Protein AF-A0A7R9WXE2-F1 (afdb_monomer_lite)

Secondary structure (DSSP, 8-state):
-----TTPPEEEEEEES-TT--HHHHHHHTTS-SEEEEEE-HHHHHHHHHHHTSHHHHHHHHHHH-GGGHHHHSPEEEE--TT-HHHHHHHHHHHHHHHHHSTT--EEEEEEE-S-GGGSPTTHHHHHHHHHHHHHHHHHHSSSS--EEEEEEE----TTSSS--HHHHHHHHHHTTPPP-

InterPro domains:
  IPR029063 S-adenosyl-L-methionine-dependent methyltransferase superfamily [G3DSA:3.40.50.150] (2-157)

Sequence (181 aa):
EMSGDPSARKVTMITFGGGYDVRSIKLKEQGVIDQAFELDLPQVVESKAKMFATRRFRKRAQRLHGSDDVDRWLPTFYKVDLNELDGVEDAIDDILVRLRQEEKHHHTVVIVFEAVMIYLNEGIPTALLQVISDKMRRASTGDTNIKIDAALCFADRLENIPGGDKEIADEEFVKNGWELT

pLDDT: mean 87.58, std 12.52, range [35.44, 98.31]

Foldseek 3Di:
DPPDDLADAAEEEEEEACQLPCVLLVCCLVVNHQAYEYEDAQVSQVVNVVVCPDPVNQVVCCVRPNNPCSVSSDHHYQHDDLLPVVSVLVVLVVVLVVQVVSQSHAYEYEYEYEPPLVVHDPPSVLVSLLSVLVSQVCSQPDPGPYHYHYDYDYPYDPVVDPPDPVVVVCVSNVVSPHDDD

Structure (mmCIF, N/CA/C/O backbone):
data_AF-A0A7R9WXE2-F1
#
_entry.id   AF-A0A7R9WXE2-F1
#
loop_
_atom_site.group_PDB
_atom_site.id
_atom_site.type_symbol
_atom_site.label_atom_id
_atom_site.label_alt_id
_atom_site.label_comp_id
_atom_site.label_asym_id
_atom_site.label_entity_id
_atom_site.label_seq_id
_atom_site.pdbx_PDB_ins_code
_atom_site.Cartn_x
_atom_site.Cartn_y
_atom_site.Cartn_z
_atom_site.occupancy
_atom_site.B_iso_or_equiv
_atom_site.auth_seq_id
_atom_site.auth_comp_id
_atom_site.auth_asym_id
_atom_site.auth_atom_id
_atom_site.pdbx_PDB_model_num
ATOM 1 N N . GLU A 1 1 ? 7.052 -12.062 -28.639 1.00 35.44 1 GLU A N 1
ATOM 2 C CA . GLU A 1 1 ? 6.348 -10.873 -28.123 1.00 35.44 1 GLU A CA 1
ATOM 3 C C . GLU A 1 1 ? 4.886 -11.246 -27.944 1.00 35.44 1 GLU A C 1
ATOM 5 O O . GLU A 1 1 ? 4.232 -11.563 -28.928 1.00 35.44 1 GLU A O 1
ATOM 10 N N . MET A 1 2 ? 4.404 -11.354 -26.703 1.00 41.16 2 MET A N 1
ATOM 11 C CA . MET A 1 2 ? 2.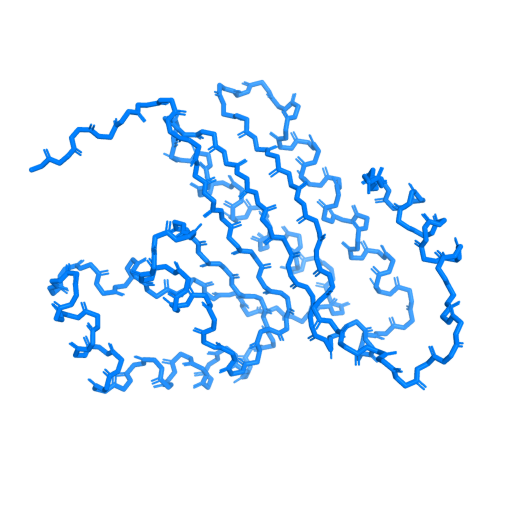972 -11.547 -26.465 1.00 41.16 2 MET A CA 1
ATOM 12 C C . MET A 1 2 ? 2.318 -10.174 -26.550 1.00 41.16 2 MET A C 1
ATOM 14 O O . MET A 1 2 ? 2.514 -9.342 -25.667 1.00 41.16 2 MET A O 1
ATOM 18 N N . SER A 1 3 ? 1.578 -9.932 -27.627 1.00 39.44 3 SER A N 1
ATOM 19 C CA . SER A 1 3 ? 0.606 -8.846 -27.699 1.00 39.44 3 SER A CA 1
ATOM 20 C C . SER A 1 3 ? -0.414 -9.054 -26.576 1.00 39.44 3 SER A C 1
ATOM 22 O O . SER A 1 3 ? -1.308 -9.891 -26.700 1.00 39.44 3 SER A O 1
ATOM 24 N N . GLY A 1 4 ? -0.216 -8.374 -25.446 1.00 48.06 4 GLY A N 1
ATOM 25 C CA . GLY A 1 4 ? -1.130 -8.431 -24.312 1.00 48.06 4 GLY A CA 1
ATOM 26 C C . GLY A 1 4 ? -2.489 -7.878 -24.717 1.00 48.06 4 GLY A C 1
ATOM 27 O O . GLY A 1 4 ? -2.569 -6.785 -25.276 1.00 48.06 4 GLY A O 1
ATOM 28 N N . ASP A 1 5 ? -3.533 -8.658 -24.460 1.00 50.22 5 ASP A N 1
ATOM 29 C CA . ASP A 1 5 ? -4.918 -8.241 -24.614 1.00 50.22 5 ASP A CA 1
ATOM 30 C C . ASP A 1 5 ? -5.146 -6.952 -23.794 1.00 50.22 5 ASP A C 1
ATOM 32 O O . ASP A 1 5 ? -4.936 -6.968 -22.578 1.00 50.22 5 ASP A O 1
ATOM 36 N N . PRO A 1 6 ? -5.533 -5.823 -24.416 1.00 51.09 6 PRO A N 1
ATOM 37 C CA . PRO A 1 6 ? -5.844 -4.585 -23.702 1.00 51.09 6 PRO A CA 1
ATOM 38 C C . PRO A 1 6 ? -7.075 -4.710 -22.782 1.00 51.09 6 PRO A C 1
ATOM 40 O O . PRO A 1 6 ? -7.380 -3.781 -22.051 1.00 51.09 6 PRO A O 1
ATOM 43 N N . SER A 1 7 ? -7.776 -5.849 -22.769 1.00 55.72 7 SER A N 1
ATOM 44 C CA . SER A 1 7 ? -8.795 -6.166 -21.760 1.00 55.72 7 SER A CA 1
ATOM 45 C C . SER A 1 7 ? -8.245 -6.903 -20.528 1.00 55.72 7 SER A C 1
ATOM 47 O O . SER A 1 7 ? -8.975 -7.115 -19.557 1.00 55.72 7 SER A O 1
ATOM 49 N N . ALA A 1 8 ? -6.960 -7.285 -20.527 1.00 72.75 8 ALA A N 1
ATOM 50 C CA . ALA A 1 8 ? -6.360 -8.044 -19.437 1.00 72.75 8 ALA A CA 1
ATOM 51 C C . ALA A 1 8 ? -6.288 -7.204 -18.157 1.00 72.75 8 ALA A C 1
ATOM 53 O O . ALA A 1 8 ? -5.601 -6.179 -18.090 1.00 72.75 8 ALA A O 1
ATOM 54 N N . ARG A 1 9 ? -7.000 -7.676 -17.133 1.00 85.50 9 ARG A N 1
ATOM 55 C CA . ARG A 1 9 ? -6.991 -7.103 -15.790 1.00 85.50 9 ARG A CA 1
ATOM 56 C C . ARG A 1 9 ? -5.642 -7.371 -15.131 1.00 85.50 9 ARG A C 1
ATOM 58 O O . ARG A 1 9 ? -5.189 -8.512 -15.094 1.00 85.50 9 ARG A O 1
ATOM 65 N N . LYS A 1 10 ? -5.024 -6.317 -14.614 1.00 92.62 10 LYS A N 1
ATOM 66 C CA . LYS A 1 10 ? -3.763 -6.354 -13.879 1.00 92.62 10 LYS A CA 1
ATOM 67 C C . LYS A 1 10 ? -4.030 -6.494 -12.391 1.00 92.62 10 LYS A C 1
ATOM 69 O O . LYS A 1 10 ? -4.955 -5.876 -11.865 1.00 92.62 10 LYS A O 1
ATOM 74 N N . VAL A 1 11 ? -3.216 -7.279 -11.701 1.00 95.19 11 VAL A N 1
ATOM 75 C CA . VAL A 1 11 ? -3.287 -7.413 -10.245 1.00 95.19 11 VAL A CA 1
ATOM 76 C C . VAL A 1 11 ? -2.111 -6.674 -9.620 1.00 95.19 11 VAL A C 1
ATOM 78 O O . VAL A 1 11 ? -0.946 -6.984 -9.865 1.00 95.19 11 VAL A O 1
ATOM 81 N N . THR A 1 12 ? -2.428 -5.690 -8.790 1.00 96.25 12 THR A N 1
ATOM 82 C CA . THR A 1 12 ? -1.472 -4.879 -8.043 1.00 96.25 12 THR A CA 1
ATOM 83 C C . THR A 1 12 ? -1.573 -5.246 -6.574 1.00 96.25 12 THR A C 1
ATOM 85 O O . THR A 1 12 ? -2.658 -5.214 -6.010 1.00 96.25 12 THR A O 1
ATOM 88 N N . MET A 1 13 ? -0.458 -5.555 -5.924 1.00 97.62 13 MET A N 1
ATOM 89 C CA . MET A 1 13 ? -0.434 -5.767 -4.478 1.00 97.62 13 MET A CA 1
ATOM 90 C C . MET A 1 13 ? 0.175 -4.557 -3.771 1.00 97.62 13 MET A C 1
ATOM 92 O O . MET A 1 13 ? 1.246 -4.099 -4.162 1.00 97.62 13 MET A O 1
ATOM 96 N N . ILE A 1 14 ? -0.472 -4.070 -2.713 1.00 98.00 14 ILE A N 1
ATOM 97 C CA . ILE A 1 14 ? 0.076 -3.048 -1.813 1.00 98.00 14 ILE A CA 1
ATOM 98 C C . ILE A 1 14 ? 0.211 -3.677 -0.432 1.00 98.00 14 ILE A C 1
ATOM 100 O O . ILE A 1 14 ? -0.782 -4.097 0.151 1.00 98.00 14 ILE A O 1
ATOM 104 N N . THR A 1 15 ? 1.430 -3.776 0.088 1.00 98.00 15 THR A N 1
ATOM 105 C CA . THR A 1 15 ? 1.683 -4.330 1.427 1.00 98.00 15 THR A CA 1
ATOM 106 C C . THR A 1 15 ? 2.023 -3.211 2.397 1.00 98.00 15 THR A C 1
ATOM 108 O O . THR A 1 15 ? 2.952 -2.443 2.150 1.00 98.00 15 THR A O 1
ATOM 111 N N . PHE A 1 16 ? 1.296 -3.149 3.506 1.00 97.94 16 PHE A N 1
ATOM 112 C CA . PHE A 1 16 ? 1.546 -2.235 4.613 1.00 97.94 16 PHE A CA 1
ATOM 113 C C . PHE A 1 16 ? 2.304 -2.985 5.712 1.00 97.94 16 PHE A C 1
ATOM 115 O O . PHE A 1 16 ? 1.838 -4.021 6.180 1.00 97.94 16 PHE A O 1
ATOM 122 N N . GLY A 1 17 ? 3.480 -2.487 6.103 1.00 96.50 17 GLY A N 1
ATOM 123 C CA . GLY A 1 17 ? 4.334 -3.149 7.098 1.00 96.50 17 GLY A CA 1
ATOM 124 C C . GLY A 1 17 ? 4.965 -4.444 6.586 1.00 96.50 17 GLY A C 1
ATOM 125 O O . GLY A 1 17 ? 5.015 -5.445 7.294 1.00 96.50 17 GLY A O 1
ATOM 126 N N . GLY A 1 18 ? 5.417 -4.458 5.329 1.00 91.62 18 GLY A N 1
ATOM 127 C CA . GLY A 1 18 ? 5.921 -5.668 4.672 1.00 91.62 18 GLY A CA 1
ATOM 128 C C . GLY A 1 18 ? 7.219 -6.244 5.254 1.00 91.62 18 GLY A C 1
ATOM 129 O O . GLY A 1 18 ? 7.647 -7.315 4.816 1.00 91.62 18 GLY A O 1
ATOM 130 N N . GLY A 1 19 ? 7.899 -5.559 6.177 1.00 94.12 19 GLY A N 1
ATOM 131 C CA . GLY A 1 19 ? 9.086 -6.048 6.874 1.00 94.12 19 GLY A CA 1
ATOM 132 C C . GLY A 1 19 ? 10.124 -6.633 5.915 1.00 94.12 19 GLY A C 1
ATOM 133 O O . GLY A 1 19 ? 10.480 -6.027 4.908 1.00 94.12 19 GLY A O 1
ATOM 134 N N . TYR A 1 20 ? 10.563 -7.868 6.165 1.00 92.75 20 TYR A N 1
ATOM 135 C CA . TYR A 1 20 ? 11.445 -8.626 5.260 1.00 92.75 20 TYR A CA 1
ATOM 136 C C . TYR A 1 20 ? 10.706 -9.650 4.391 1.00 92.75 20 TYR A C 1
ATOM 138 O O . TYR A 1 20 ? 11.332 -10.552 3.829 1.00 92.75 20 TYR A O 1
ATOM 146 N N . ASP A 1 21 ? 9.387 -9.522 4.263 1.00 90.94 21 ASP A N 1
ATOM 147 C CA . ASP A 1 21 ? 8.593 -10.407 3.426 1.00 90.94 21 ASP A CA 1
ATOM 148 C C . ASP A 1 21 ? 9.019 -10.310 1.952 1.00 90.94 21 ASP A C 1
ATOM 150 O O . ASP A 1 21 ? 9.315 -9.236 1.430 1.00 90.94 21 ASP A O 1
ATOM 154 N N . VAL A 1 22 ? 9.067 -11.456 1.281 1.00 91.50 22 VAL A N 1
ATOM 155 C CA . VAL A 1 22 ? 9.421 -11.606 -0.135 1.00 91.50 22 VAL A CA 1
ATOM 156 C C . VAL A 1 22 ? 8.281 -12.232 -0.949 1.00 91.50 22 VAL A C 1
ATOM 158 O O . VAL A 1 22 ? 8.513 -12.732 -2.053 1.00 91.50 22 VAL A O 1
ATOM 161 N N . ARG A 1 23 ? 7.051 -12.277 -0.417 1.00 92.31 23 ARG A N 1
ATOM 162 C CA . ARG A 1 23 ? 5.892 -12.882 -1.094 1.00 92.31 23 ARG A CA 1
ATOM 163 C C . ARG A 1 23 ? 5.572 -12.189 -2.404 1.00 92.31 23 ARG A C 1
ATOM 165 O O . ARG A 1 23 ? 5.320 -12.879 -3.383 1.00 92.31 23 ARG A O 1
ATOM 172 N N . SER A 1 24 ? 5.659 -10.859 -2.435 1.00 93.00 24 SER A N 1
ATOM 173 C CA . SER A 1 24 ? 5.432 -10.027 -3.620 1.00 93.00 24 SER A CA 1
ATOM 174 C C . SER A 1 24 ? 6.264 -10.528 -4.793 1.00 93.00 24 SER A C 1
ATOM 176 O O . SER A 1 24 ? 5.753 -10.797 -5.873 1.00 93.00 24 SER A O 1
ATOM 178 N N . ILE A 1 25 ? 7.543 -10.775 -4.529 1.00 90.06 25 ILE A N 1
ATOM 179 C CA . ILE A 1 25 ? 8.490 -11.316 -5.493 1.00 90.06 25 ILE A CA 1
ATOM 180 C C . ILE A 1 25 ? 8.053 -12.695 -5.998 1.00 90.06 25 ILE A C 1
ATOM 182 O O . ILE A 1 25 ? 7.995 -12.915 -7.205 1.00 90.06 25 ILE A O 1
ATOM 186 N N . LYS A 1 26 ? 7.727 -13.628 -5.095 1.00 90.12 26 LYS A N 1
ATOM 187 C CA . LYS A 1 26 ? 7.298 -14.982 -5.488 1.00 90.12 26 LYS A CA 1
ATOM 188 C C . LYS A 1 26 ? 6.000 -14.962 -6.301 1.00 90.12 26 LYS A C 1
ATOM 190 O O . LYS A 1 26 ? 5.886 -15.705 -7.269 1.00 90.12 26 LYS A O 1
ATOM 195 N N . LEU A 1 27 ? 5.044 -14.115 -5.927 1.00 92.56 27 LEU A N 1
ATOM 196 C CA . LEU A 1 27 ? 3.768 -13.971 -6.626 1.00 92.56 27 LEU A CA 1
ATOM 197 C C . LEU A 1 27 ? 3.955 -13.353 -8.019 1.00 92.56 27 LEU A C 1
ATOM 199 O O . LEU A 1 27 ? 3.319 -13.812 -8.966 1.00 92.56 27 LEU A O 1
ATOM 203 N N . LYS A 1 28 ? 4.877 -12.390 -8.173 1.00 89.44 28 LYS A N 1
ATOM 204 C CA . LYS A 1 28 ? 5.273 -11.858 -9.489 1.00 89.44 28 LYS A CA 1
ATOM 205 C C . LYS A 1 28 ? 5.916 -12.929 -10.364 1.00 89.44 28 LYS A C 1
ATOM 207 O O . LYS A 1 28 ? 5.564 -13.060 -11.530 1.00 89.44 28 LYS A O 1
ATOM 212 N N . GLU A 1 29 ? 6.814 -13.745 -9.811 1.00 86.25 29 GLU A N 1
ATOM 213 C CA . GLU A 1 29 ? 7.424 -14.865 -10.551 1.00 86.25 29 GLU A CA 1
ATOM 214 C C . GLU A 1 29 ? 6.403 -15.899 -11.031 1.00 86.25 29 GLU A C 1
ATOM 216 O O . GLU A 1 29 ? 6.586 -16.504 -12.083 1.00 86.25 29 GLU A O 1
ATOM 221 N N . GLN A 1 30 ? 5.346 -16.119 -10.251 1.00 89.62 30 GLN A N 1
ATOM 222 C CA . GLN A 1 30 ? 4.263 -17.040 -10.590 1.00 89.62 30 GLN A CA 1
ATOM 223 C C . GLN A 1 30 ? 3.233 -16.429 -11.552 1.00 89.62 30 GLN A C 1
ATOM 225 O O . GLN A 1 30 ? 2.318 -17.134 -11.968 1.00 89.62 30 GLN A O 1
ATOM 230 N N . GLY A 1 31 ? 3.358 -15.141 -11.895 1.00 88.56 31 GLY A N 1
ATOM 231 C CA . GLY A 1 31 ? 2.380 -14.423 -12.713 1.00 88.56 31 GLY A CA 1
ATOM 232 C C . GLY A 1 31 ? 1.034 -14.205 -12.015 1.00 88.56 31 GLY A C 1
ATOM 233 O O . GLY A 1 31 ? 0.030 -14.011 -12.689 1.00 88.56 31 GLY A O 1
ATOM 234 N N . VAL A 1 32 ? 0.999 -14.275 -10.678 1.00 93.25 32 VAL A N 1
ATOM 235 C CA . VAL A 1 32 ? -0.219 -14.052 -9.877 1.00 93.25 32 VAL A CA 1
ATOM 236 C C . VAL A 1 32 ? -0.494 -12.561 -9.710 1.00 93.25 32 VAL A C 1
ATOM 238 O O . VAL A 1 32 ? -1.650 -12.146 -9.691 1.00 93.25 32 VAL A O 1
ATOM 241 N N . ILE A 1 33 ? 0.568 -11.763 -9.580 1.00 94.25 33 ILE A N 1
ATOM 242 C CA . ILE A 1 33 ? 0.487 -10.304 -9.517 1.00 94.25 33 ILE A CA 1
ATOM 243 C C . ILE A 1 33 ? 1.430 -9.684 -10.545 1.00 94.25 33 ILE A C 1
ATOM 245 O O . ILE A 1 33 ? 2.502 -10.221 -10.826 1.00 94.25 33 ILE A O 1
ATOM 249 N N . ASP A 1 34 ? 1.046 -8.531 -11.072 1.00 92.19 34 ASP A N 1
ATOM 250 C CA . ASP A 1 34 ? 1.814 -7.770 -12.052 1.00 92.19 34 ASP A CA 1
ATOM 251 C C . ASP A 1 34 ? 2.695 -6.720 -11.377 1.00 92.19 34 ASP A C 1
ATOM 253 O O . ASP A 1 34 ? 3.857 -6.524 -11.741 1.00 92.19 34 ASP A O 1
ATOM 257 N N . GLN A 1 35 ? 2.146 -6.061 -10.357 1.00 93.69 35 GLN A N 1
ATOM 258 C CA . GLN A 1 35 ? 2.800 -4.971 -9.648 1.00 93.69 35 GLN A CA 1
ATOM 259 C C . GLN A 1 35 ? 2.790 -5.210 -8.143 1.00 93.69 35 GLN A C 1
ATOM 261 O O . GLN A 1 35 ? 1.886 -5.840 -7.593 1.00 93.69 35 GLN A O 1
ATOM 266 N N . ALA A 1 36 ? 3.817 -4.692 -7.474 1.00 95.81 36 ALA A N 1
ATOM 267 C CA . ALA A 1 36 ? 3.936 -4.762 -6.030 1.00 95.81 36 ALA A CA 1
ATOM 268 C C . ALA A 1 36 ? 4.496 -3.450 -5.483 1.00 95.81 36 ALA A C 1
ATOM 270 O O . ALA A 1 36 ? 5.551 -2.988 -5.928 1.00 95.81 36 ALA A O 1
ATOM 271 N N . PHE A 1 37 ? 3.800 -2.907 -4.493 1.00 97.31 37 PHE A N 1
ATOM 272 C CA . PHE A 1 37 ? 4.190 -1.737 -3.725 1.00 97.31 37 PHE A CA 1
ATOM 273 C C . PHE A 1 37 ? 4.252 -2.112 -2.249 1.00 97.31 37 PHE A C 1
ATOM 275 O O . PHE A 1 37 ? 3.406 -2.858 -1.756 1.00 97.31 37 PHE A O 1
ATOM 282 N N . GLU A 1 38 ? 5.260 -1.621 -1.542 1.00 97.50 38 GLU A N 1
ATOM 283 C CA . GLU A 1 38 ? 5.447 -1.921 -0.125 1.00 97.50 38 GLU A CA 1
ATOM 284 C C . GLU A 1 38 ? 5.720 -0.631 0.648 1.00 97.50 38 GLU A C 1
ATOM 286 O O . GLU A 1 38 ? 6.646 0.112 0.317 1.00 97.50 38 GLU A O 1
ATOM 291 N N . LEU A 1 39 ? 4.893 -0.369 1.659 1.00 98.31 39 LEU A N 1
ATOM 292 C CA . LEU A 1 39 ? 4.991 0.778 2.554 1.00 98.31 39 LEU A CA 1
ATOM 293 C C . LEU A 1 39 ? 5.520 0.282 3.898 1.00 98.31 39 LEU A C 1
ATOM 295 O O . LEU A 1 39 ? 4.934 -0.618 4.504 1.00 98.31 39 LEU A O 1
ATOM 299 N N . ASP A 1 40 ? 6.628 0.851 4.358 1.00 98.25 40 ASP A N 1
ATOM 300 C CA . ASP A 1 40 ? 7.213 0.524 5.658 1.00 98.25 40 ASP A CA 1
ATOM 301 C C . ASP A 1 40 ? 8.064 1.692 6.173 1.00 98.25 40 ASP A C 1
ATOM 303 O O . ASP A 1 40 ? 8.390 2.626 5.429 1.00 98.25 40 ASP A O 1
ATOM 307 N N . LEU A 1 41 ? 8.478 1.606 7.436 1.00 98.06 41 LEU A N 1
ATOM 308 C CA . LEU A 1 41 ? 9.324 2.601 8.072 1.00 98.06 41 LEU A CA 1
ATOM 309 C C . LEU A 1 41 ? 10.614 2.820 7.262 1.00 98.06 41 LEU A C 1
ATOM 311 O O . LEU A 1 41 ? 11.199 1.853 6.750 1.00 98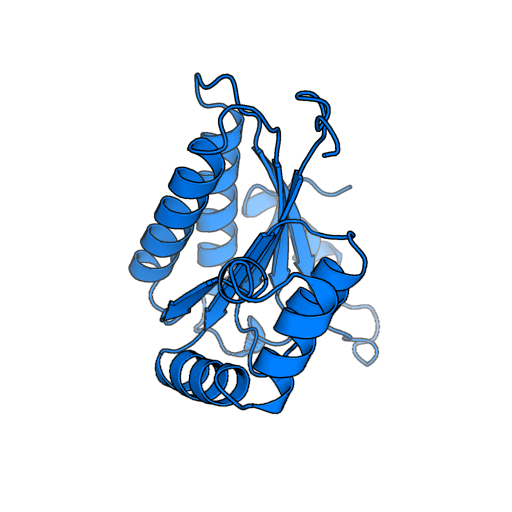.06 41 LEU A O 1
ATOM 315 N N . PRO A 1 42 ? 11.130 4.063 7.188 1.00 97.56 42 PRO A N 1
ATOM 316 C CA . PRO A 1 42 ? 12.300 4.397 6.377 1.00 97.56 42 PRO A CA 1
ATOM 317 C C . PRO A 1 42 ? 13.492 3.450 6.577 1.00 97.56 42 PRO A C 1
ATOM 319 O O . PRO A 1 42 ? 14.074 2.962 5.606 1.00 97.56 42 PRO A O 1
ATOM 322 N N . GLN A 1 43 ? 13.817 3.125 7.830 1.00 97.44 43 GLN A N 1
ATOM 323 C CA . GLN A 1 43 ? 14.910 2.220 8.184 1.00 97.44 43 GLN A CA 1
ATOM 324 C C . GLN A 1 43 ? 14.684 0.774 7.714 1.00 97.44 43 GLN A C 1
ATOM 326 O O . GLN A 1 43 ? 15.642 0.098 7.324 1.00 97.44 43 GLN A O 1
ATOM 331 N N . VAL A 1 44 ? 13.434 0.298 7.718 1.00 96.50 44 VAL A N 1
ATOM 332 C CA . VAL A 1 44 ? 13.076 -1.052 7.261 1.00 96.50 44 VAL A CA 1
ATOM 333 C C . VAL A 1 44 ? 13.221 -1.122 5.749 1.00 96.50 44 VAL A C 1
ATOM 335 O O . VAL A 1 44 ? 13.943 -1.986 5.245 1.00 96.50 44 VAL A O 1
ATOM 338 N N . VAL A 1 45 ? 12.647 -0.153 5.031 1.00 95.56 45 VAL A N 1
ATOM 339 C CA . VAL A 1 45 ? 12.776 -0.031 3.573 1.00 95.56 45 VAL A CA 1
ATOM 340 C C . VAL A 1 45 ? 14.239 0.041 3.145 1.00 95.56 45 VAL A C 1
ATOM 342 O O . VAL A 1 45 ? 14.651 -0.670 2.231 1.00 95.56 45 VAL A O 1
ATOM 345 N N . GLU A 1 46 ? 15.062 0.856 3.806 1.00 95.00 46 GLU A N 1
ATOM 346 C CA . GLU A 1 46 ? 16.486 0.971 3.475 1.00 95.00 46 GLU A CA 1
ATOM 347 C C . GLU A 1 46 ? 17.244 -0.340 3.670 1.00 95.00 46 GLU A C 1
ATOM 349 O O . GLU A 1 46 ? 18.085 -0.714 2.845 1.00 95.00 46 GLU A O 1
ATOM 354 N N . SER A 1 47 ? 16.951 -1.054 4.754 1.00 94.56 47 SER A N 1
ATOM 355 C CA . SER A 1 47 ? 17.554 -2.353 5.033 1.00 94.56 47 SER A CA 1
ATOM 356 C C . SER A 1 47 ? 17.108 -3.409 4.016 1.00 94.56 47 SER A C 1
ATOM 358 O O . SER A 1 47 ? 17.932 -4.157 3.477 1.00 94.56 47 SER A O 1
ATOM 360 N N . LYS A 1 48 ? 15.820 -3.419 3.664 1.00 92.81 48 LYS A N 1
ATOM 361 C CA . LYS A 1 48 ? 15.245 -4.324 2.666 1.00 92.81 48 LYS A CA 1
ATOM 362 C C . LYS A 1 48 ? 15.778 -4.049 1.258 1.00 92.81 48 LYS A C 1
ATOM 364 O O . LYS A 1 48 ? 16.178 -4.978 0.556 1.00 92.81 48 LYS A O 1
ATOM 369 N N . ALA A 1 49 ? 15.902 -2.782 0.867 1.00 89.31 49 ALA A N 1
ATOM 370 C CA . ALA A 1 49 ? 16.498 -2.385 -0.407 1.00 89.31 49 ALA A CA 1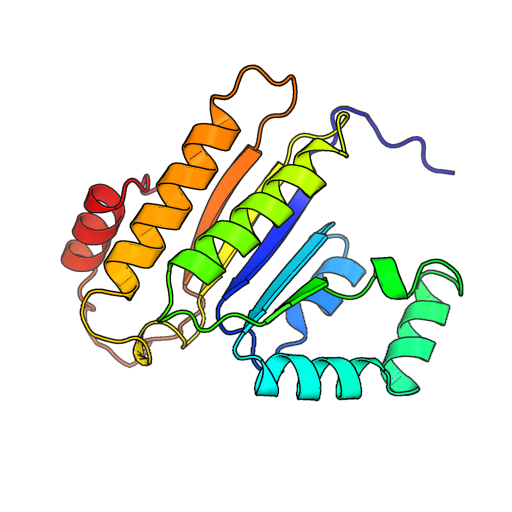
ATOM 371 C C . ALA A 1 49 ? 17.955 -2.865 -0.522 1.00 89.31 49 ALA A C 1
ATOM 373 O O . ALA A 1 49 ? 18.352 -3.409 -1.555 1.00 89.31 49 ALA A O 1
ATOM 374 N N . LYS A 1 50 ? 18.745 -2.763 0.559 1.00 89.75 50 LYS A N 1
ATOM 375 C CA . LYS A 1 50 ? 20.106 -3.331 0.613 1.00 89.75 50 LYS A CA 1
ATOM 376 C C . LYS A 1 50 ? 20.097 -4.852 0.440 1.00 89.75 50 LYS A C 1
ATOM 378 O O . LYS A 1 50 ? 20.934 -5.383 -0.290 1.00 89.75 50 LYS A O 1
ATOM 383 N N . MET A 1 51 ? 19.144 -5.554 1.057 1.00 88.44 51 MET A N 1
ATOM 384 C CA . MET A 1 51 ? 18.972 -7.000 0.882 1.00 88.44 51 MET A CA 1
ATOM 385 C C . MET A 1 51 ? 18.678 -7.366 -0.582 1.00 88.44 51 MET A C 1
ATOM 387 O O . MET A 1 51 ? 19.301 -8.287 -1.120 1.00 88.44 51 MET A O 1
ATOM 391 N N . PHE A 1 52 ? 17.792 -6.636 -1.261 1.00 85.50 52 PHE A N 1
ATOM 392 C CA . PHE A 1 52 ? 17.471 -6.891 -2.671 1.00 85.50 52 PHE A CA 1
ATOM 393 C C . PHE A 1 52 ? 18.566 -6.450 -3.647 1.00 85.50 52 PHE A C 1
ATOM 395 O O . PHE A 1 52 ? 18.725 -7.061 -4.705 1.00 85.50 52 PHE A O 1
ATOM 402 N N . ALA A 1 53 ? 19.408 -5.490 -3.264 1.00 82.31 53 ALA A N 1
ATOM 403 C CA . ALA A 1 53 ? 20.602 -5.129 -4.024 1.00 82.31 53 ALA A CA 1
ATOM 404 C C . ALA A 1 53 ? 21.669 -6.242 -4.029 1.00 82.31 53 ALA A C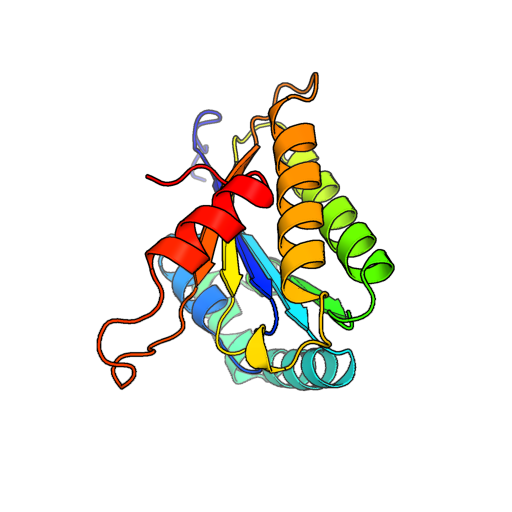 1
ATOM 406 O O . ALA A 1 53 ? 22.616 -6.193 -4.824 1.00 82.31 53 ALA A O 1
ATOM 407 N N . THR A 1 54 ? 21.540 -7.263 -3.171 1.00 81.88 54 THR A N 1
ATOM 408 C CA . THR A 1 54 ? 22.493 -8.375 -3.133 1.00 81.88 54 THR A CA 1
ATOM 409 C C . THR A 1 54 ? 22.515 -9.160 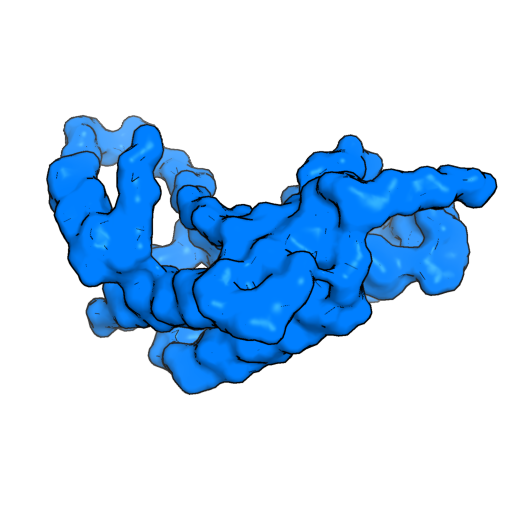-4.445 1.00 81.88 54 THR A C 1
ATOM 411 O O . THR A 1 54 ? 21.519 -9.338 -5.153 1.00 81.88 54 THR A O 1
ATOM 414 N N . ARG A 1 55 ? 23.689 -9.727 -4.745 1.00 73.25 55 ARG A N 1
ATOM 415 C CA . ARG A 1 55 ? 23.939 -10.516 -5.9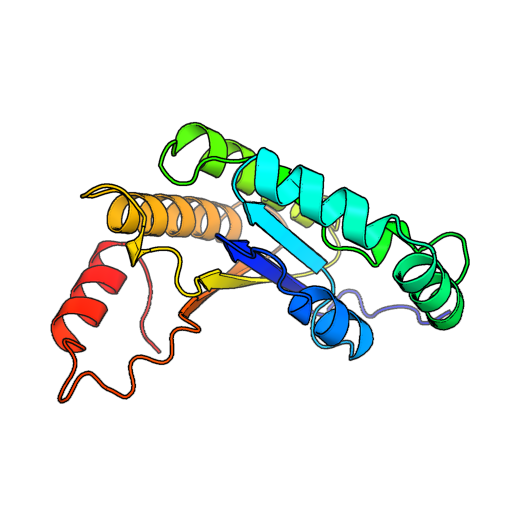62 1.00 73.25 55 ARG A CA 1
ATOM 416 C C . ARG A 1 55 ? 22.950 -11.674 -6.143 1.00 73.25 55 ARG A C 1
ATOM 418 O O . ARG A 1 55 ? 22.712 -12.078 -7.276 1.00 73.25 55 ARG A O 1
ATOM 425 N N . ARG A 1 56 ? 22.394 -12.225 -5.057 1.00 80.88 56 ARG A N 1
ATOM 426 C CA . ARG A 1 56 ? 21.464 -13.364 -5.104 1.00 80.88 56 ARG A CA 1
ATOM 427 C C . ARG A 1 56 ? 20.145 -12.988 -5.783 1.00 80.88 56 ARG A C 1
ATOM 429 O O . ARG A 1 56 ? 19.739 -13.692 -6.703 1.00 80.88 56 ARG A O 1
ATOM 436 N N . PHE A 1 57 ? 19.510 -11.894 -5.360 1.00 77.75 57 PHE A N 1
ATOM 437 C CA . PHE A 1 57 ? 18.235 -11.448 -5.930 1.00 77.75 57 PHE A CA 1
ATOM 438 C C . PHE A 1 57 ? 18.414 -10.923 -7.350 1.00 77.75 57 PHE A C 1
ATOM 440 O O . PHE A 1 57 ? 17.700 -11.353 -8.249 1.00 77.75 57 PHE A O 1
ATOM 447 N N . ARG A 1 58 ? 19.458 -10.121 -7.586 1.00 79.19 58 ARG A N 1
ATOM 448 C CA . ARG A 1 58 ? 19.766 -9.611 -8.928 1.00 79.19 58 ARG A CA 1
ATOM 449 C C . ARG A 1 58 ? 20.036 -10.719 -9.944 1.00 79.19 58 ARG A C 1
ATOM 451 O O . ARG A 1 58 ? 19.467 -10.692 -11.026 1.00 79.19 58 ARG A O 1
ATOM 458 N N . LYS A 1 59 ? 20.828 -11.743 -9.600 1.00 80.81 59 LYS A N 1
ATOM 459 C CA . LYS A 1 59 ? 21.055 -12.892 -10.501 1.00 80.81 59 LYS A CA 1
ATOM 460 C C . LYS A 1 59 ? 19.784 -13.685 -10.785 1.00 80.81 59 LYS A C 1
ATOM 462 O O . LYS A 1 59 ? 19.622 -14.197 -11.888 1.00 80.81 59 LYS A O 1
ATOM 467 N N . ARG A 1 60 ? 18.916 -13.838 -9.781 1.00 80.00 60 ARG A N 1
ATOM 468 C CA . ARG A 1 60 ? 17.638 -14.536 -9.937 1.00 80.00 60 ARG A CA 1
ATOM 469 C C . ARG A 1 60 ? 16.729 -13.777 -10.902 1.00 80.00 60 ARG A C 1
ATOM 471 O O . ARG A 1 60 ? 16.256 -14.393 -11.849 1.00 80.00 60 ARG A O 1
ATOM 478 N N . ALA A 1 61 ? 16.593 -12.466 -10.711 1.00 77.31 61 ALA A N 1
ATOM 479 C CA . ALA A 1 61 ? 15.848 -11.586 -11.604 1.00 77.31 61 ALA A CA 1
ATOM 480 C C . ALA A 1 61 ? 16.416 -11.616 -13.033 1.00 77.31 61 ALA A C 1
ATOM 482 O O . ALA A 1 61 ? 15.679 -11.884 -13.970 1.00 77.31 61 ALA A O 1
ATOM 483 N N . GLN A 1 62 ? 17.740 -11.486 -13.193 1.00 81.12 62 GLN A N 1
ATOM 484 C CA . GLN A 1 62 ? 18.411 -11.561 -14.501 1.00 81.12 62 GLN A CA 1
ATOM 485 C C . GLN A 1 62 ? 18.145 -12.876 -15.238 1.00 81.12 62 GLN A C 1
ATOM 487 O O . GLN A 1 62 ? 17.942 -12.879 -16.447 1.00 81.12 62 GLN A O 1
ATOM 492 N N . ARG A 1 63 ? 18.148 -14.004 -14.517 1.00 79.88 63 ARG A N 1
ATOM 493 C CA . ARG A 1 63 ? 17.884 -15.324 -15.104 1.00 79.88 63 ARG A CA 1
ATOM 494 C C . ARG A 1 63 ? 16.436 -15.475 -15.572 1.00 79.88 63 ARG A C 1
ATOM 496 O O . ARG A 1 63 ? 16.201 -16.199 -16.530 1.00 79.88 63 ARG A O 1
ATOM 503 N N . LEU A 1 64 ? 15.490 -14.869 -14.859 1.00 74.62 64 LEU A N 1
ATOM 504 C CA . LEU A 1 64 ? 14.060 -15.031 -15.121 1.00 74.62 64 LEU A CA 1
ATOM 505 C C . LEU A 1 64 ? 13.511 -13.985 -16.103 1.00 74.62 64 LEU A C 1
ATOM 507 O O . LEU A 1 64 ? 12.621 -14.312 -16.879 1.00 74.62 64 LEU A O 1
ATOM 511 N N . HIS A 1 65 ? 14.054 -12.765 -16.093 1.00 73.81 65 HIS A N 1
ATOM 512 C CA . HIS A 1 65 ? 13.475 -11.602 -16.781 1.00 73.81 65 HIS A CA 1
ATOM 513 C C . HIS A 1 65 ? 14.472 -10.831 -17.665 1.00 73.81 65 HIS A C 1
ATOM 515 O O . HIS A 1 65 ? 14.099 -9.863 -18.313 1.00 73.81 65 HIS A O 1
ATOM 521 N N . GLY A 1 66 ? 15.739 -11.256 -17.736 1.00 73.69 66 GLY A N 1
ATOM 522 C CA . GLY A 1 66 ? 16.785 -10.524 -18.455 1.00 73.69 66 GLY A CA 1
ATOM 523 C C . GLY A 1 66 ? 17.392 -9.377 -17.637 1.00 73.69 66 GLY A C 1
ATOM 524 O O . GLY A 1 66 ? 16.960 -9.074 -16.525 1.00 73.69 66 GLY A O 1
ATOM 525 N N . SER A 1 67 ? 18.467 -8.772 -18.151 1.00 67.25 67 SER A N 1
ATOM 526 C CA . SER A 1 67 ? 19.227 -7.727 -17.444 1.00 67.25 67 SER A CA 1
ATOM 527 C C . SER A 1 67 ? 18.472 -6.415 -17.279 1.00 67.25 67 SER A C 1
ATOM 529 O O . SER A 1 67 ? 18.696 -5.724 -16.287 1.00 67.25 67 SER A O 1
ATOM 531 N N . ASP A 1 68 ? 17.583 -6.105 -18.218 1.00 65.19 68 ASP A N 1
ATOM 532 C CA . ASP A 1 68 ? 16.997 -4.770 -18.363 1.00 65.19 68 ASP A CA 1
ATOM 533 C C . ASP A 1 68 ? 15.694 -4.612 -17.561 1.00 65.19 68 ASP A C 1
ATOM 535 O O . ASP A 1 68 ? 15.164 -3.511 -17.445 1.00 65.19 68 ASP A O 1
ATOM 539 N N . ASP A 1 69 ? 15.201 -5.703 -16.963 1.00 68.94 69 ASP A N 1
ATOM 540 C CA . ASP A 1 69 ? 13.881 -5.777 -16.319 1.00 68.94 69 ASP A CA 1
ATOM 541 C C . ASP A 1 69 ? 13.958 -6.058 -14.804 1.00 68.94 69 ASP A C 1
ATOM 543 O O . ASP A 1 69 ? 12.946 -6.236 -14.124 1.00 68.94 69 ASP A O 1
ATOM 547 N N . VAL A 1 70 ? 15.171 -6.091 -14.237 1.00 70.88 70 VAL A N 1
ATOM 548 C CA . VAL A 1 70 ? 15.400 -6.414 -12.815 1.00 70.88 70 VAL A CA 1
ATOM 549 C C . VAL A 1 70 ? 14.684 -5.434 -11.884 1.00 70.88 70 VAL A C 1
ATOM 551 O O . VAL A 1 70 ? 14.091 -5.856 -10.892 1.00 70.88 70 VAL A O 1
ATOM 554 N N . ASP A 1 71 ? 14.720 -4.141 -12.205 1.00 72.88 71 ASP A N 1
ATOM 555 C CA . ASP A 1 71 ? 14.122 -3.105 -11.358 1.00 72.88 71 ASP A CA 1
ATOM 556 C C . ASP A 1 71 ? 12.590 -3.100 -11.459 1.00 72.88 71 ASP A C 1
ATOM 558 O O . ASP A 1 71 ? 11.913 -2.864 -10.463 1.00 72.88 71 ASP A O 1
ATOM 562 N N . ARG A 1 72 ? 12.029 -3.461 -12.622 1.00 75.38 72 ARG A N 1
ATOM 563 C CA . ARG A 1 72 ? 10.580 -3.673 -12.793 1.00 75.38 72 ARG A CA 1
ATOM 564 C C . ARG A 1 72 ? 10.089 -4.929 -12.088 1.00 75.38 72 ARG A C 1
ATOM 566 O O . ARG A 1 72 ? 8.924 -5.009 -11.701 1.00 75.38 72 ARG A O 1
ATOM 573 N N . TRP A 1 73 ? 10.959 -5.918 -11.910 1.00 79.56 73 TRP A N 1
ATOM 574 C CA . TRP A 1 73 ? 10.624 -7.152 -11.216 1.00 79.56 73 TRP A CA 1
ATOM 575 C C . TRP A 1 73 ? 10.539 -6.977 -9.695 1.00 79.56 73 TRP A C 1
ATOM 577 O O . TRP A 1 73 ? 9.672 -7.580 -9.058 1.00 79.56 73 TRP A O 1
ATOM 587 N N . LEU A 1 74 ? 11.366 -6.115 -9.103 1.00 87.00 74 LEU A N 1
ATOM 588 C CA . LEU A 1 74 ? 11.319 -5.849 -7.665 1.00 87.00 74 LEU A CA 1
ATOM 589 C C . LEU A 1 74 ? 10.068 -5.043 -7.259 1.00 87.00 74 LEU A C 1
ATOM 591 O O . LEU A 1 74 ? 9.457 -4.376 -8.097 1.00 87.00 74 LEU A O 1
ATOM 595 N N . PRO A 1 75 ? 9.641 -5.124 -5.985 1.00 91.69 75 PRO A N 1
ATOM 596 C CA . PRO A 1 75 ? 8.624 -4.227 -5.451 1.00 91.69 75 PRO A CA 1
ATOM 597 C C . PRO A 1 75 ? 9.130 -2.783 -5.428 1.00 91.69 75 PRO A C 1
ATOM 599 O O . PRO A 1 75 ? 10.316 -2.535 -5.197 1.00 91.69 75 PRO A O 1
ATOM 602 N N . THR A 1 76 ? 8.225 -1.830 -5.631 1.00 94.62 76 THR A N 1
ATOM 603 C CA . THR A 1 76 ? 8.513 -0.414 -5.378 1.00 94.62 76 THR A CA 1
ATOM 604 C C . THR A 1 76 ? 8.277 -0.116 -3.900 1.00 94.62 76 THR A C 1
ATOM 606 O O . THR A 1 76 ? 7.227 -0.457 -3.359 1.00 94.62 76 THR A O 1
ATOM 609 N N . PHE A 1 77 ? 9.252 0.512 -3.244 1.00 95.50 77 PHE A N 1
ATOM 610 C CA . PHE A 1 77 ? 9.192 0.791 -1.810 1.00 95.50 77 PHE A CA 1
ATOM 611 C C . PHE A 1 77 ? 8.853 2.251 -1.523 1.00 95.50 77 PHE A C 1
ATOM 613 O O . PHE A 1 77 ? 9.451 3.151 -2.115 1.00 95.50 77 PHE A O 1
ATOM 620 N N . TYR A 1 78 ? 7.987 2.468 -0.539 1.00 97.75 78 TYR A N 1
ATOM 621 C CA . TYR A 1 78 ? 7.654 3.772 0.020 1.00 97.75 78 TYR A CA 1
ATOM 622 C C . TYR A 1 78 ? 8.082 3.820 1.484 1.00 97.75 78 TYR A C 1
ATOM 624 O O . TYR A 1 78 ? 7.734 2.949 2.279 1.00 97.75 78 TYR A O 1
ATOM 632 N N . LYS A 1 79 ? 8.867 4.844 1.823 1.00 98.12 79 LYS A N 1
ATOM 633 C CA . LYS A 1 79 ? 9.360 5.094 3.179 1.00 98.12 79 LYS A CA 1
ATOM 634 C C . LYS A 1 79 ? 8.325 5.921 3.931 1.00 98.12 79 LYS A C 1
ATOM 636 O O . LYS A 1 79 ? 8.309 7.138 3.776 1.00 98.12 79 LYS A O 1
ATOM 641 N N . VAL A 1 80 ? 7.470 5.266 4.702 1.00 97.94 80 VAL A N 1
ATOM 642 C CA . VAL A 1 80 ? 6.326 5.904 5.357 1.00 97.94 80 VAL A CA 1
ATOM 643 C C . VAL A 1 80 ? 6.205 5.378 6.781 1.00 97.94 80 VAL A C 1
ATOM 645 O O . VAL A 1 80 ? 6.327 4.177 7.014 1.00 97.94 80 VAL A O 1
ATOM 648 N N . ASP A 1 81 ? 5.969 6.274 7.735 1.00 98.19 81 ASP A N 1
ATOM 649 C CA . ASP A 1 81 ? 5.452 5.878 9.043 1.00 98.19 81 ASP A CA 1
ATOM 650 C C . ASP A 1 81 ? 3.931 5.777 8.941 1.00 98.19 81 ASP A C 1
ATOM 652 O O . ASP A 1 81 ? 3.265 6.746 8.591 1.00 98.19 81 ASP A O 1
ATOM 656 N N . LEU A 1 82 ? 3.376 4.599 9.218 1.00 98.12 82 LEU A N 1
ATOM 657 C CA . LEU A 1 82 ? 1.936 4.367 9.108 1.00 98.12 82 LEU A CA 1
ATOM 658 C C . LEU A 1 82 ? 1.121 5.108 10.182 1.00 98.12 82 LEU A C 1
ATOM 660 O O . LEU A 1 82 ? -0.098 5.176 10.059 1.00 98.12 82 LEU A O 1
ATOM 664 N N . ASN A 1 83 ? 1.773 5.674 11.205 1.00 98.12 83 ASN A N 1
ATOM 665 C CA . ASN A 1 83 ? 1.148 6.606 12.147 1.00 98.12 83 ASN A CA 1
ATOM 666 C C . ASN A 1 83 ? 1.034 8.040 11.606 1.00 98.12 83 ASN A C 1
ATOM 668 O O . ASN A 1 83 ? 0.314 8.842 12.193 1.00 98.12 83 ASN A O 1
ATOM 672 N N . GLU A 1 84 ? 1.708 8.358 10.499 1.00 98.06 84 GLU A N 1
ATOM 673 C CA . GLU A 1 84 ? 1.708 9.677 9.864 1.00 98.06 84 GLU A CA 1
ATOM 674 C C . GLU A 1 84 ? 0.892 9.611 8.562 1.00 98.06 84 GLU A C 1
ATOM 676 O O . GLU A 1 84 ? 1.417 9.335 7.479 1.00 98.06 84 GLU A O 1
ATOM 681 N N . LEU A 1 85 ? -0.424 9.824 8.675 1.00 97.81 85 LEU A N 1
ATOM 682 C CA . LEU A 1 85 ? -1.379 9.586 7.582 1.00 97.81 85 LEU A CA 1
ATOM 683 C C . LEU A 1 85 ? -1.091 10.402 6.317 1.00 97.81 85 LEU A C 1
ATOM 685 O O . LEU A 1 85 ? -1.279 9.872 5.226 1.00 97.81 85 LEU A O 1
ATOM 689 N N . ASP A 1 86 ? -0.570 11.624 6.440 1.00 98.06 86 ASP A N 1
ATOM 690 C CA . ASP A 1 86 ? -0.213 12.461 5.286 1.00 98.06 86 ASP A CA 1
ATOM 691 C C . ASP A 1 86 ? 0.783 11.741 4.358 1.00 98.06 86 ASP A C 1
ATOM 693 O O . ASP A 1 86 ? 0.608 11.698 3.141 1.00 98.06 86 ASP A O 1
ATOM 697 N N . GLY A 1 87 ? 1.792 11.075 4.934 1.00 97.62 87 GLY A N 1
ATOM 698 C CA . GLY A 1 87 ? 2.772 10.314 4.157 1.00 97.62 87 GLY A CA 1
ATOM 699 C C . GLY A 1 87 ? 2.181 9.059 3.510 1.00 97.62 87 GLY A C 1
ATOM 700 O O . GLY A 1 87 ? 2.623 8.642 2.437 1.00 97.62 87 GLY A O 1
ATOM 701 N N . VAL A 1 88 ? 1.171 8.455 4.143 1.00 98.06 88 VAL A N 1
ATOM 702 C CA . VAL A 1 88 ? 0.429 7.332 3.559 1.00 98.06 88 VAL A CA 1
ATOM 703 C C . VAL A 1 88 ? -0.425 7.806 2.387 1.00 98.06 88 VAL A C 1
ATOM 705 O O . VAL A 1 88 ? -0.444 7.148 1.345 1.00 98.06 88 VAL A O 1
ATOM 708 N N . GLU A 1 89 ? -1.112 8.936 2.539 1.00 98.25 89 GLU A N 1
ATOM 709 C CA . GLU A 1 89 ? -1.917 9.536 1.480 1.00 98.25 89 GLU A CA 1
ATOM 710 C C . GLU A 1 89 ? -1.082 9.846 0.242 1.00 98.25 89 GLU A C 1
ATOM 712 O O . GLU A 1 89 ? -1.445 9.407 -0.850 1.00 98.25 89 GLU A O 1
ATOM 717 N N . ASP A 1 90 ? 0.060 10.511 0.425 1.00 98.25 90 ASP A N 1
ATOM 718 C CA . ASP A 1 90 ? 0.987 10.839 -0.658 1.00 98.25 90 ASP A CA 1
ATOM 719 C C . ASP A 1 90 ? 1.483 9.578 -1.383 1.00 98.25 90 ASP A C 1
ATOM 721 O O . ASP A 1 90 ? 1.555 9.535 -2.616 1.00 98.25 90 ASP A O 1
ATOM 725 N N . ALA A 1 91 ? 1.800 8.518 -0.631 1.00 98.19 91 ALA A N 1
ATOM 726 C CA . ALA A 1 91 ? 2.235 7.250 -1.207 1.00 98.19 91 ALA A CA 1
ATOM 727 C C . ALA A 1 91 ? 1.123 6.580 -2.027 1.00 98.19 91 ALA A C 1
ATOM 729 O O . ALA A 1 91 ? 1.379 6.096 -3.131 1.00 98.19 91 ALA A O 1
ATOM 730 N N . ILE A 1 92 ? -0.114 6.562 -1.522 1.00 97.94 92 ILE A N 1
ATOM 731 C CA . ILE A 1 92 ? -1.261 6.008 -2.253 1.00 97.94 92 ILE A CA 1
ATOM 732 C C . ILE A 1 92 ? -1.543 6.835 -3.510 1.00 97.94 92 ILE A C 1
ATOM 734 O O . ILE A 1 92 ? -1.786 6.252 -4.566 1.00 97.94 92 ILE A O 1
ATOM 738 N N . ASP A 1 93 ? -1.475 8.163 -3.432 1.00 97.19 93 ASP A N 1
ATOM 739 C CA . ASP A 1 93 ? -1.685 9.035 -4.587 1.00 97.19 93 ASP A CA 1
ATOM 740 C C . ASP A 1 93 ? -0.628 8.796 -5.677 1.00 97.19 93 ASP A C 1
ATOM 742 O O . ASP A 1 93 ? -0.994 8.640 -6.845 1.00 97.19 93 ASP A O 1
ATOM 746 N N . ASP A 1 94 ? 0.657 8.663 -5.324 1.00 97.38 94 ASP A N 1
ATOM 747 C CA . ASP A 1 94 ? 1.711 8.304 -6.288 1.00 97.38 94 ASP A CA 1
ATOM 748 C C . ASP A 1 94 ? 1.463 6.924 -6.918 1.00 97.38 94 ASP A C 1
ATOM 750 O O . ASP A 1 94 ? 1.579 6.766 -8.136 1.00 97.38 94 ASP A O 1
ATOM 754 N N . ILE A 1 95 ? 1.056 5.926 -6.122 1.00 96.38 95 ILE A N 1
ATOM 755 C CA . ILE A 1 95 ? 0.694 4.598 -6.641 1.00 96.38 95 ILE A CA 1
ATOM 756 C C . ILE A 1 95 ? -0.450 4.724 -7.650 1.00 96.38 95 ILE A C 1
ATOM 758 O O . ILE A 1 95 ? -0.339 4.227 -8.770 1.00 96.38 95 ILE A O 1
ATOM 762 N N . LEU A 1 96 ? -1.536 5.411 -7.297 1.00 94.50 96 LEU A N 1
ATOM 763 C CA . LEU A 1 96 ? -2.698 5.576 -8.170 1.00 94.50 96 LEU A CA 1
ATOM 764 C C . LEU A 1 96 ? -2.350 6.335 -9.458 1.00 94.50 96 LEU A C 1
ATOM 766 O O . LEU A 1 96 ? -2.851 5.980 -10.526 1.00 94.50 96 LEU A O 1
ATOM 770 N N . VAL A 1 97 ? -1.476 7.343 -9.390 1.00 92.81 97 VAL A N 1
ATOM 771 C CA . VAL A 1 97 ? -0.956 8.040 -10.576 1.00 92.81 97 VAL A CA 1
ATOM 772 C C . VAL A 1 97 ? -0.201 7.072 -11.487 1.00 92.81 97 VAL A C 1
ATOM 774 O O . VAL A 1 97 ? -0.454 7.061 -12.691 1.00 92.81 97 VAL A O 1
ATOM 777 N N . ARG A 1 98 ? 0.669 6.217 -10.938 1.00 92.19 98 ARG A N 1
ATOM 778 C CA . ARG A 1 98 ? 1.402 5.208 -11.722 1.00 92.19 98 ARG A CA 1
ATOM 779 C C . ARG A 1 98 ? 0.474 4.192 -12.371 1.00 92.19 98 ARG A C 1
ATOM 781 O O . ARG A 1 98 ? 0.635 3.904 -13.551 1.00 92.19 98 ARG A O 1
ATOM 788 N N . LEU A 1 99 ? -0.520 3.692 -11.634 1.00 91.56 99 LEU A N 1
ATOM 789 C CA . LEU A 1 99 ? -1.512 2.768 -12.193 1.00 91.56 99 LEU A CA 1
ATOM 790 C C . LEU A 1 99 ? -2.276 3.417 -13.354 1.00 91.56 99 LEU A C 1
ATOM 792 O O . LEU A 1 99 ? -2.513 2.780 -14.373 1.00 91.56 99 LEU A O 1
ATOM 796 N N . ARG A 1 100 ? -2.601 4.710 -13.251 1.00 88.56 100 ARG A N 1
ATOM 797 C CA . ARG A 1 100 ? -3.273 5.439 -14.336 1.00 88.56 100 ARG A CA 1
ATOM 798 C C . ARG A 1 100 ? -2.396 5.674 -15.562 1.00 88.56 100 ARG A C 1
ATOM 800 O O . ARG A 1 100 ? -2.927 5.786 -16.658 1.00 88.56 100 ARG A O 1
ATOM 807 N N . GLN A 1 101 ? -1.075 5.740 -15.410 1.00 87.00 101 GLN A N 1
ATOM 808 C CA . GLN A 1 101 ? -0.162 5.850 -16.555 1.00 87.00 101 GLN A CA 1
ATOM 809 C C . GLN A 1 101 ? -0.152 4.573 -17.410 1.00 87.00 101 GLN A C 1
ATOM 811 O O . GLN A 1 101 ? 0.216 4.617 -18.584 1.00 87.00 101 GLN A O 1
ATOM 816 N N . GLU A 1 102 ? -0.613 3.444 -16.868 1.00 81.62 102 GLU A N 1
ATOM 817 C CA . GLU A 1 102 ? -0.849 2.205 -17.611 1.00 81.62 102 GLU A CA 1
ATOM 818 C C . GLU A 1 102 ? -2.242 2.204 -18.264 1.00 81.62 102 GLU A C 1
ATOM 820 O O . GLU A 1 102 ? -2.989 1.239 -18.127 1.00 81.62 102 GLU A O 1
ATOM 825 N N . GLU A 1 103 ? -2.582 3.271 -19.009 1.00 66.56 103 GLU A N 1
ATOM 826 C CA . GLU A 1 103 ? -3.924 3.633 -19.533 1.00 66.56 103 GLU A CA 1
ATOM 827 C C . GLU A 1 103 ? -4.729 2.537 -20.257 1.00 66.56 103 GLU A C 1
ATOM 829 O O . GLU A 1 103 ? -5.899 2.718 -20.591 1.00 66.56 103 GLU A O 1
ATOM 834 N N . LYS A 1 104 ? -4.110 1.390 -20.514 1.00 73.94 104 LYS A N 1
ATOM 835 C CA . LYS A 1 104 ? -4.671 0.249 -21.227 1.00 73.94 104 LYS A CA 1
ATOM 836 C C . LYS A 1 104 ? -5.194 -0.857 -20.317 1.00 73.94 104 LYS A C 1
ATOM 838 O O . LYS A 1 104 ? -5.696 -1.833 -20.856 1.00 73.94 104 LYS A O 1
ATOM 843 N N . HIS A 1 105 ? -5.060 -0.765 -18.993 1.00 80.06 105 HIS A N 1
ATOM 844 C CA . HIS A 1 105 ? -5.367 -1.891 -18.110 1.00 80.06 105 HIS A CA 1
ATOM 845 C C . HIS A 1 105 ? -6.280 -1.517 -16.947 1.00 80.06 105 HIS A C 1
ATOM 847 O O . HIS A 1 105 ? -6.072 -0.530 -16.256 1.00 80.06 105 HIS A O 1
ATOM 853 N N . HIS A 1 106 ? -7.288 -2.351 -16.691 1.00 88.94 106 HIS A N 1
ATOM 854 C CA . HIS A 1 106 ? -8.023 -2.314 -15.429 1.00 88.94 106 HIS A CA 1
ATOM 855 C C . HIS A 1 106 ? -7.183 -2.949 -14.325 1.00 88.94 106 HIS A C 1
ATOM 857 O O . HIS A 1 106 ? -6.571 -3.993 -14.552 1.00 88.94 106 HIS A O 1
ATOM 863 N N . HIS A 1 107 ? -7.200 -2.372 -13.126 1.00 92.19 107 HIS A N 1
ATOM 864 C CA . HIS A 1 107 ? -6.416 -2.871 -11.997 1.00 92.19 107 HIS A CA 1
ATOM 865 C C . HIS A 1 107 ? -7.312 -3.431 -10.892 1.00 92.19 107 HIS A C 1
ATOM 867 O O . HIS A 1 107 ? -8.311 -2.825 -10.513 1.00 92.19 107 HIS A O 1
ATOM 873 N N . THR A 1 108 ? -6.925 -4.579 -10.342 1.00 94.75 108 THR A N 1
ATOM 874 C CA . THR A 1 108 ? -7.339 -5.023 -9.009 1.00 94.75 108 THR A CA 1
ATOM 875 C C . THR A 1 108 ? -6.203 -4.758 -8.045 1.00 94.75 108 THR A C 1
ATOM 877 O O . THR A 1 108 ? -5.140 -5.361 -8.167 1.00 94.75 108 THR A O 1
ATOM 880 N N . VAL A 1 109 ? -6.433 -3.887 -7.073 1.00 96.81 109 VAL A N 1
ATOM 881 C CA . VAL A 1 109 ? -5.502 -3.596 -5.991 1.00 96.81 109 VAL A CA 1
ATOM 882 C C . VAL A 1 109 ? -5.833 -4.492 -4.801 1.00 96.81 109 VAL A C 1
ATOM 884 O O . VAL A 1 109 ? -6.912 -4.393 -4.229 1.00 96.81 109 VAL A O 1
ATOM 887 N N . VAL A 1 110 ? -4.911 -5.367 -4.414 1.00 97.31 110 VAL A N 1
ATOM 888 C CA . VAL A 1 110 ? -5.007 -6.186 -3.203 1.00 97.31 110 VAL A CA 1
ATOM 889 C C . VAL A 1 110 ? -4.141 -5.552 -2.125 1.00 97.31 110 VAL A C 1
ATOM 891 O O . VAL A 1 110 ? -2.916 -5.505 -2.242 1.00 97.31 110 VAL A O 1
ATOM 894 N N . ILE A 1 111 ? -4.788 -5.057 -1.081 1.00 97.75 111 ILE A N 1
ATOM 895 C CA . ILE A 1 111 ? -4.158 -4.367 0.037 1.00 97.75 111 ILE A CA 1
ATOM 896 C C . ILE A 1 111 ? -3.960 -5.363 1.164 1.00 97.75 111 ILE A C 1
ATOM 898 O O . ILE A 1 111 ? -4.914 -6.000 1.601 1.00 97.75 111 ILE A O 1
ATOM 902 N N . VAL A 1 112 ? -2.721 -5.512 1.615 1.00 97.12 112 VAL A N 1
ATOM 903 C CA . VAL A 1 112 ? -2.331 -6.531 2.584 1.00 97.12 112 VAL A CA 1
ATOM 904 C C . VAL A 1 112 ? -1.815 -5.868 3.848 1.00 97.12 112 VAL A C 1
ATOM 906 O O . VAL A 1 112 ? -0.844 -5.111 3.807 1.00 97.12 112 VAL A O 1
ATOM 909 N N . PHE A 1 113 ? -2.443 -6.223 4.962 1.00 96.25 113 PHE A N 1
ATOM 910 C CA . PHE A 1 113 ? -1.972 -5.963 6.312 1.00 96.25 113 PHE A CA 1
ATOM 911 C C . PHE A 1 113 ? -1.580 -7.297 6.948 1.00 96.25 113 PHE A C 1
ATOM 913 O O . PHE A 1 113 ? -2.352 -8.255 6.914 1.00 96.25 113 PHE A O 1
ATOM 920 N N . GLU A 1 114 ? -0.380 -7.379 7.513 1.00 93.44 114 GLU A N 1
ATOM 921 C CA . GLU A 1 114 ? 0.046 -8.543 8.290 1.00 93.44 114 GLU A CA 1
ATOM 922 C C . GLU A 1 114 ? 0.825 -8.084 9.506 1.00 93.44 114 GLU A C 1
ATOM 924 O O . GLU A 1 114 ? 1.865 -7.443 9.380 1.00 93.44 114 GLU A O 1
ATOM 929 N N . ALA A 1 115 ? 0.294 -8.394 10.681 1.00 91.38 115 ALA A N 1
ATOM 930 C CA . ALA A 1 115 ? 0.866 -8.124 11.988 1.00 91.38 115 ALA A CA 1
ATOM 931 C C . ALA A 1 115 ? 1.291 -6.666 12.186 1.00 91.38 115 ALA A C 1
ATOM 933 O O . ALA A 1 115 ? 2.167 -6.391 12.993 1.00 91.38 115 ALA A O 1
ATOM 934 N N . VAL A 1 116 ? 0.687 -5.719 11.462 1.00 94.31 116 VAL A N 1
ATOM 935 C CA . VAL A 1 116 ? 1.095 -4.307 11.490 1.00 94.31 116 VAL A CA 1
ATOM 936 C C . VAL A 1 116 ? 0.107 -3.431 12.250 1.00 94.31 116 VAL A C 1
ATOM 938 O O . VAL A 1 116 ? 0.528 -2.563 13.007 1.00 94.31 116 VAL A O 1
ATOM 941 N N . MET A 1 117 ? -1.200 -3.689 12.125 1.00 93.75 117 MET A N 1
ATOM 942 C CA . MET A 1 117 ? -2.230 -2.841 12.743 1.00 93.75 117 MET A CA 1
ATOM 943 C C . MET A 1 117 ? -2.127 -2.810 14.273 1.00 93.75 117 MET A C 1
ATOM 945 O O . MET A 1 117 ? -2.447 -1.799 14.885 1.00 93.75 117 MET A O 1
ATOM 949 N N . ILE A 1 118 ? -1.616 -3.883 14.886 1.00 91.62 118 ILE A N 1
ATOM 950 C CA . ILE A 1 118 ? -1.397 -3.989 16.338 1.00 91.62 118 ILE A CA 1
ATOM 951 C C . ILE A 1 118 ? -0.300 -3.055 16.873 1.00 91.62 118 ILE A C 1
ATOM 953 O O . ILE A 1 118 ? -0.203 -2.871 18.083 1.00 91.62 118 ILE A O 1
ATOM 957 N N . TYR A 1 119 ? 0.543 -2.501 15.998 1.00 95.00 119 TYR A N 1
ATOM 958 C CA . TYR A 1 119 ? 1.643 -1.605 16.368 1.00 95.00 119 TYR A CA 1
ATOM 959 C C . TYR A 1 119 ? 1.323 -0.127 16.135 1.00 95.00 119 TYR A C 1
ATOM 961 O O . TYR A 1 119 ? 2.154 0.727 16.445 1.00 95.00 119 TYR A O 1
ATOM 969 N N . LEU A 1 120 ? 0.159 0.182 15.563 1.00 97.19 120 LEU A N 1
ATOM 970 C CA . LEU A 1 120 ? -0.241 1.555 15.287 1.00 97.19 120 LEU A CA 1
ATOM 971 C C . LEU A 1 120 ? -0.854 2.195 16.536 1.00 97.19 120 LEU A C 1
ATOM 973 O O . LEU A 1 120 ? -1.431 1.514 17.386 1.00 97.19 120 LEU A O 1
ATOM 977 N N . ASN A 1 121 ? -0.733 3.516 16.634 1.00 98.25 121 ASN A N 1
ATOM 978 C CA . ASN A 1 121 ? -1.330 4.291 17.712 1.00 98.25 121 ASN A CA 1
ATOM 979 C C . ASN A 1 121 ? -2.861 4.162 17.692 1.00 98.25 121 ASN A C 1
ATOM 981 O O . ASN A 1 121 ? -3.476 3.885 16.659 1.00 98.25 121 ASN A O 1
ATOM 985 N N . GLU A 1 122 ? -3.490 4.401 18.842 1.00 96.81 122 GLU A N 1
ATOM 986 C CA . GLU A 1 122 ? -4.948 4.375 18.964 1.00 96.81 122 GLU A CA 1
ATOM 987 C C . GLU A 1 122 ? -5.615 5.278 17.910 1.00 96.81 122 GLU A C 1
ATOM 989 O O . GLU A 1 122 ? -5.185 6.405 17.665 1.00 96.81 122 GLU A O 1
ATOM 994 N N . GLY A 1 123 ? -6.653 4.758 17.249 1.00 96.81 123 GLY A N 1
ATOM 995 C CA . GLY A 1 123 ? -7.382 5.449 16.181 1.00 96.81 123 GLY A CA 1
ATOM 996 C C . GLY A 1 123 ? -6.718 5.416 14.798 1.00 96.81 123 GLY A C 1
ATOM 997 O O . GLY A 1 123 ? -7.426 5.553 13.799 1.00 96.81 123 GLY A O 1
ATOM 998 N N . ILE A 1 124 ? -5.407 5.161 14.700 1.00 97.88 124 ILE A N 1
ATOM 999 C CA . ILE A 1 124 ? -4.708 5.092 13.407 1.00 97.88 124 ILE A CA 1
ATOM 1000 C C . ILE A 1 124 ? -5.215 3.941 12.525 1.00 97.88 124 ILE A C 1
ATOM 1002 O O . ILE A 1 124 ? -5.467 4.212 11.353 1.00 97.88 124 ILE A O 1
ATOM 1006 N N . PRO A 1 125 ? -5.432 2.697 13.008 1.00 96.56 125 PRO A N 1
ATOM 1007 C CA . PRO A 1 125 ? -5.957 1.626 12.157 1.00 96.56 125 PRO A CA 1
ATOM 1008 C C . PRO A 1 125 ? -7.272 1.999 11.459 1.00 96.56 125 PRO A C 1
ATOM 1010 O O . PRO A 1 125 ? -7.400 1.819 10.250 1.00 96.56 125 PRO A O 1
ATOM 1013 N N . THR A 1 126 ? -8.218 2.584 12.202 1.00 96.69 126 THR A N 1
ATOM 1014 C CA . THR A 1 126 ? -9.495 3.090 11.675 1.00 96.69 126 THR A CA 1
ATOM 1015 C C . THR A 1 126 ? -9.264 4.161 10.611 1.00 96.69 126 THR A C 1
ATOM 1017 O O . THR A 1 126 ? -9.727 4.025 9.480 1.00 96.69 126 THR A O 1
ATOM 1020 N N . ALA A 1 127 ? -8.496 5.203 10.940 1.00 97.69 127 ALA A N 1
ATOM 1021 C CA . ALA A 1 127 ? -8.240 6.305 10.017 1.00 97.69 127 ALA A CA 1
ATOM 1022 C C . ALA A 1 127 ? -7.519 5.838 8.740 1.00 97.69 127 ALA A C 1
ATOM 1024 O O . ALA A 1 127 ? -7.851 6.277 7.641 1.00 97.69 127 ALA A O 1
ATOM 1025 N N . LEU A 1 128 ? -6.590 4.890 8.866 1.00 97.81 128 LEU A N 1
ATOM 1026 C CA . LEU A 1 128 ? -5.871 4.288 7.751 1.00 97.81 128 LEU A CA 1
ATOM 1027 C C . LEU A 1 128 ? -6.812 3.519 6.812 1.00 97.81 128 LEU A C 1
ATOM 1029 O O . LEU A 1 128 ? -6.754 3.707 5.596 1.00 97.81 128 LEU A O 1
ATOM 1033 N N . LEU A 1 129 ? -7.712 2.693 7.359 1.00 97.50 129 LEU A N 1
ATOM 1034 C CA . LEU A 1 129 ? -8.735 1.997 6.570 1.00 97.50 129 LEU A CA 1
ATOM 1035 C C . LEU A 1 129 ? -9.634 2.981 5.818 1.00 97.50 129 LEU A C 1
ATOM 1037 O O . LEU A 1 129 ? -9.937 2.751 4.643 1.00 97.50 129 LEU A O 1
ATOM 1041 N N . GLN A 1 130 ? -10.028 4.073 6.476 1.00 97.44 130 GLN A N 1
ATOM 1042 C CA . GLN A 1 130 ? -10.866 5.107 5.883 1.00 97.44 130 GLN A CA 1
ATOM 1043 C C . GLN A 1 130 ? -10.154 5.819 4.727 1.00 97.44 130 GLN A C 1
ATOM 1045 O O . GLN A 1 130 ? -10.694 5.853 3.620 1.00 97.44 130 GLN A O 1
ATOM 1050 N N . VAL A 1 131 ? -8.928 6.306 4.952 1.00 97.62 131 VAL A N 1
ATOM 1051 C CA . VAL A 1 131 ? -8.084 6.961 3.937 1.00 97.62 131 VAL A CA 1
ATOM 1052 C C . VAL A 1 131 ? -7.947 6.084 2.697 1.00 97.62 131 VAL A C 1
ATOM 1054 O O . VAL A 1 131 ? -8.195 6.531 1.575 1.00 97.62 131 VAL A O 1
ATOM 1057 N N . ILE A 1 132 ? -7.599 4.812 2.894 1.00 97.31 132 ILE A N 1
ATOM 1058 C CA . ILE A 1 132 ? -7.427 3.863 1.797 1.00 97.31 132 ILE A CA 1
ATOM 1059 C C . ILE A 1 132 ? -8.738 3.684 1.025 1.00 97.31 132 ILE A C 1
ATOM 1061 O O . ILE A 1 132 ? -8.737 3.778 -0.204 1.00 97.31 132 ILE A O 1
ATOM 1065 N N . SER A 1 133 ? -9.854 3.448 1.722 1.00 96.56 133 SER A N 1
ATOM 1066 C CA . SER A 1 133 ? -11.154 3.239 1.073 1.00 96.56 133 SER A CA 1
ATOM 1067 C C . SER A 1 133 ? -11.579 4.455 0.239 1.00 96.56 133 SER A C 1
ATOM 1069 O O . SER A 1 133 ? -12.088 4.304 -0.874 1.00 96.56 133 SER A O 1
ATOM 1071 N N . ASP A 1 134 ? -11.335 5.668 0.738 1.00 96.06 134 ASP A N 1
ATOM 1072 C CA . ASP A 1 134 ? -11.742 6.909 0.089 1.00 96.06 134 ASP A CA 1
ATOM 1073 C C . ASP A 1 134 ? -10.908 7.172 -1.160 1.00 96.06 134 ASP A C 1
ATOM 1075 O O . ASP A 1 134 ? -11.460 7.505 -2.214 1.00 96.06 134 ASP A O 1
ATOM 1079 N N . LYS A 1 135 ? -9.589 6.969 -1.079 1.00 95.31 135 LYS A N 1
ATOM 1080 C CA . LYS A 1 135 ? -8.684 7.099 -2.229 1.00 95.31 135 LYS A CA 1
ATOM 1081 C C . LYS A 1 135 ? -9.024 6.069 -3.307 1.00 95.31 135 LYS A C 1
ATOM 1083 O O . LYS A 1 135 ? -9.160 6.440 -4.473 1.00 95.31 135 LYS A O 1
ATOM 1088 N N . MET A 1 136 ? -9.234 4.806 -2.924 1.00 94.31 136 MET A N 1
ATOM 1089 C CA . MET A 1 136 ? -9.581 3.738 -3.866 1.00 94.31 136 MET A CA 1
ATOM 1090 C C . MET A 1 136 ? -10.930 3.999 -4.536 1.00 94.31 136 MET A C 1
ATOM 1092 O O . MET A 1 136 ? -10.997 3.977 -5.759 1.00 94.31 136 MET A O 1
ATOM 1096 N N . ARG A 1 137 ? -11.977 4.359 -3.781 1.00 92.75 137 ARG A N 1
ATOM 1097 C CA . ARG A 1 137 ? -13.300 4.663 -4.353 1.00 92.75 137 ARG A CA 1
ATOM 1098 C C . ARG A 1 137 ? -13.272 5.853 -5.300 1.00 92.75 137 ARG A C 1
ATOM 1100 O O . ARG A 1 137 ? -13.795 5.750 -6.406 1.00 92.75 137 ARG A O 1
ATOM 1107 N N . ARG A 1 138 ? -12.611 6.954 -4.923 1.00 91.50 138 ARG A N 1
ATOM 1108 C CA . ARG A 1 138 ? -12.427 8.107 -5.825 1.00 91.50 138 ARG A CA 1
ATOM 1109 C C . ARG A 1 138 ? -11.682 7.708 -7.095 1.00 91.50 138 ARG A C 1
ATOM 1111 O O . ARG A 1 138 ? -11.978 8.231 -8.167 1.00 91.50 138 ARG A O 1
ATOM 1118 N N . ALA A 1 139 ? -10.722 6.792 -6.985 1.00 89.69 139 ALA A N 1
ATOM 1119 C CA . ALA A 1 139 ? -10.013 6.272 -8.139 1.00 89.69 139 ALA A CA 1
ATOM 1120 C C . ALA A 1 139 ? -10.886 5.371 -9.023 1.00 89.69 139 ALA A C 1
ATOM 1122 O O . ALA A 1 139 ? -10.752 5.448 -10.240 1.00 89.69 139 ALA A O 1
ATOM 1123 N N . SER A 1 140 ? -11.799 4.590 -8.440 1.00 86.62 140 SER A N 1
ATOM 1124 C CA . SER A 1 140 ? -12.761 3.749 -9.163 1.00 86.62 140 SER A CA 1
ATOM 1125 C C . SER A 1 140 ? -13.833 4.550 -9.904 1.00 86.62 140 SER A C 1
ATOM 1127 O O . SER A 1 140 ? -14.273 4.127 -10.969 1.00 86.62 140 SER A O 1
ATOM 1129 N N . THR A 1 141 ? -14.287 5.672 -9.333 1.00 81.56 141 THR A N 1
ATOM 1130 C CA . THR A 1 141 ? -15.401 6.480 -9.866 1.00 81.56 141 THR A CA 1
ATOM 1131 C C . THR A 1 141 ? -14.962 7.669 -10.717 1.00 81.56 141 THR A C 1
ATOM 1133 O O . THR A 1 141 ? -15.812 8.407 -11.211 1.00 81.56 141 THR A O 1
ATOM 1136 N N . GLY A 1 142 ? -13.656 7.923 -10.828 1.00 71.31 142 GLY A N 1
ATOM 1137 C CA . GLY A 1 142 ? -13.125 9.036 -11.613 1.00 71.31 142 GLY A CA 1
ATOM 1138 C C . GLY A 1 142 ? -13.433 8.894 -13.107 1.00 71.31 142 GLY A C 1
ATOM 1139 O O . GLY A 1 142 ? -13.555 7.782 -13.614 1.00 71.31 142 GLY A O 1
ATOM 1140 N N . ASP A 1 143 ? -13.513 10.026 -13.812 1.00 62.50 143 ASP A N 1
ATOM 1141 C CA . ASP A 1 143 ? -13.796 10.135 -15.256 1.00 62.50 143 ASP A CA 1
ATOM 1142 C C . ASP A 1 143 ? -12.588 9.703 -16.117 1.00 62.50 143 ASP A C 1
ATOM 1144 O O . ASP A 1 143 ? -12.083 10.425 -16.975 1.00 62.50 143 ASP A O 1
ATOM 1148 N N . THR A 1 144 ? -12.038 8.530 -15.808 1.00 68.12 144 THR A N 1
ATOM 1149 C CA . THR A 1 144 ? -10.917 7.918 -16.517 1.00 68.12 144 THR A CA 1
ATOM 1150 C C . THR A 1 144 ? -11.375 6.597 -17.115 1.00 68.12 144 THR A C 1
ATOM 1152 O O . THR A 1 144 ? -12.098 5.844 -16.470 1.00 68.12 144 THR A O 1
ATOM 1155 N N . ASN A 1 145 ? -10.885 6.250 -18.308 1.00 74.81 145 ASN A N 1
ATOM 1156 C CA . ASN A 1 145 ? -11.156 4.951 -18.948 1.00 74.81 145 ASN A CA 1
ATOM 1157 C C . ASN A 1 145 ? -10.553 3.744 -18.187 1.00 74.81 145 ASN A C 1
ATOM 1159 O O . ASN A 1 145 ? -10.635 2.606 -18.647 1.00 74.81 145 ASN A O 1
ATOM 1163 N N . ILE A 1 146 ? -9.939 3.980 -17.025 1.00 80.81 146 ILE A N 1
ATOM 1164 C CA . ILE A 1 146 ? -9.225 3.001 -16.214 1.00 80.81 146 ILE A CA 1
ATOM 1165 C C . ILE A 1 146 ? -10.028 2.735 -14.948 1.00 80.81 146 ILE A C 1
ATOM 1167 O O . ILE A 1 146 ? -10.097 3.566 -14.047 1.00 80.81 146 ILE A O 1
ATOM 1171 N N . LYS A 1 147 ? -10.596 1.536 -14.855 1.00 87.19 147 LYS A N 1
ATOM 1172 C CA . LYS A 1 147 ? -11.199 1.042 -13.622 1.00 87.19 147 LYS A CA 1
ATOM 1173 C C . LYS A 1 147 ? -10.132 0.505 -12.666 1.00 87.19 147 LYS A C 1
ATOM 1175 O O . LYS A 1 147 ? -9.347 -0.369 -13.039 1.00 87.19 147 LYS A O 1
ATOM 1180 N N . ILE A 1 148 ? -10.155 0.989 -11.428 1.00 91.12 148 ILE A N 1
ATOM 1181 C CA . ILE A 1 148 ? -9.379 0.449 -10.308 1.00 91.12 148 ILE A CA 1
ATOM 1182 C C . ILE A 1 148 ? -10.375 -0.123 -9.306 1.00 91.12 148 ILE A C 1
ATOM 1184 O O . ILE A 1 148 ? -11.201 0.615 -8.790 1.00 91.12 148 ILE A O 1
ATOM 1188 N N . ASP A 1 149 ? -10.315 -1.421 -9.042 1.00 92.25 149 ASP A N 1
ATOM 1189 C CA . ASP A 1 149 ? -11.056 -2.068 -7.958 1.00 92.25 149 ASP A CA 1
ATOM 1190 C C . ASP A 1 149 ? -10.083 -2.403 -6.829 1.00 92.25 149 ASP A C 1
ATOM 1192 O O . ASP A 1 149 ? -8.932 -2.739 -7.104 1.00 92.25 149 ASP A O 1
ATOM 1196 N N . ALA A 1 150 ? -10.528 -2.359 -5.575 1.00 94.75 150 ALA A N 1
ATOM 1197 C CA . ALA A 1 150 ? -9.682 -2.666 -4.428 1.00 94.75 150 ALA A CA 1
ATOM 1198 C C . ALA A 1 150 ? -10.293 -3.759 -3.547 1.00 94.75 150 ALA A C 1
ATOM 1200 O O . ALA A 1 150 ? -11.505 -3.809 -3.355 1.00 94.75 150 ALA A O 1
ATOM 1201 N N . ALA A 1 151 ? -9.436 -4.614 -3.001 1.00 95.56 151 ALA A N 1
ATOM 1202 C CA . ALA A 1 151 ? -9.766 -5.605 -1.991 1.00 95.56 151 ALA A CA 1
ATOM 1203 C C . ALA A 1 151 ? -8.774 -5.491 -0.831 1.00 95.56 151 ALA A C 1
ATOM 1205 O O . ALA A 1 151 ? -7.591 -5.215 -1.039 1.00 95.56 151 ALA A O 1
ATOM 1206 N N . LEU A 1 152 ? -9.259 -5.725 0.382 1.00 94.94 152 LEU A N 1
ATOM 1207 C CA . LEU A 1 152 ? -8.484 -5.659 1.613 1.00 94.94 152 LEU A CA 1
ATOM 1208 C C . LEU A 1 152 ? -8.278 -7.068 2.173 1.00 94.94 152 LEU A C 1
ATOM 1210 O O . LEU A 1 152 ? -9.201 -7.879 2.176 1.00 94.94 152 LEU A O 1
ATOM 1214 N N . CYS A 1 153 ? -7.074 -7.362 2.651 1.00 93.06 153 CYS A N 1
ATOM 1215 C CA . CYS A 1 153 ? -6.700 -8.657 3.199 1.00 93.06 153 CYS A CA 1
ATOM 1216 C C . CYS A 1 153 ? -5.879 -8.478 4.479 1.00 93.06 153 CYS A C 1
ATOM 1218 O O . CYS A 1 153 ? -4.802 -7.880 4.458 1.00 93.06 153 CYS A O 1
ATOM 1220 N N . PHE A 1 154 ? -6.370 -9.051 5.576 1.00 91.56 154 PHE A N 1
ATOM 1221 C CA . PHE A 1 154 ? -5.591 -9.265 6.792 1.00 91.56 154 PHE A CA 1
ATOM 1222 C C . PHE A 1 154 ? -5.003 -10.669 6.736 1.00 91.56 154 PHE A C 1
ATOM 1224 O O . PHE A 1 154 ? -5.733 -11.657 6.776 1.00 91.56 154 PHE A O 1
ATOM 1231 N N . ALA A 1 155 ? -3.682 -10.763 6.621 1.00 89.38 155 ALA A N 1
ATOM 1232 C CA . ALA A 1 155 ? -2.973 -12.039 6.558 1.00 89.38 155 ALA A CA 1
ATOM 1233 C C . ALA A 1 155 ? -2.568 -12.569 7.950 1.00 89.38 155 ALA A C 1
ATOM 1235 O O . ALA A 1 155 ? -1.814 -13.538 8.058 1.00 89.38 155 ALA A O 1
ATOM 1236 N N . ASP A 1 156 ? -3.092 -11.954 9.011 1.00 84.38 156 ASP A N 1
ATOM 1237 C CA . ASP A 1 156 ? -2.887 -12.350 10.397 1.00 84.38 156 ASP A CA 1
ATOM 1238 C C . ASP A 1 156 ? -3.540 -13.695 10.721 1.00 84.38 156 ASP A C 1
ATOM 1240 O O . ASP A 1 156 ? -4.743 -13.897 10.556 1.00 84.38 156 ASP A O 1
ATOM 1244 N N . ARG A 1 157 ? -2.749 -14.625 11.261 1.00 73.12 157 ARG A N 1
ATOM 1245 C CA . ARG A 1 157 ? -3.262 -15.893 11.792 1.00 73.12 157 ARG A CA 1
ATOM 1246 C C . ARG A 1 157 ? -3.534 -15.757 13.283 1.00 73.12 157 ARG A C 1
ATOM 1248 O O . ARG A 1 157 ? -2.696 -16.101 14.112 1.00 73.12 157 ARG A O 1
ATOM 1255 N N . LEU A 1 158 ? -4.726 -15.274 13.624 1.00 70.50 158 LEU A N 1
ATOM 1256 C CA . LEU A 1 158 ? -5.205 -15.159 15.008 1.00 70.50 158 LEU A CA 1
ATOM 1257 C C . LEU A 1 158 ? -5.906 -16.443 15.491 1.00 70.50 158 LEU A C 1
ATOM 1259 O O . LEU A 1 158 ? -6.890 -16.393 16.222 1.00 70.50 158 LEU A O 1
ATOM 1263 N N . GLU A 1 159 ? -5.383 -17.612 15.105 1.00 68.06 159 GLU A N 1
ATOM 1264 C CA . GLU A 1 159 ? -5.970 -18.939 15.388 1.00 68.06 159 GLU A CA 1
ATOM 1265 C C . GLU A 1 159 ? -6.121 -19.232 16.897 1.00 68.06 159 GLU A C 1
ATOM 1267 O O . GLU A 1 159 ? -6.900 -20.094 17.295 1.00 68.06 159 GLU A O 1
ATOM 1272 N N . ASN A 1 160 ? -5.401 -18.489 17.743 1.00 69.69 160 ASN A N 1
ATOM 1273 C CA . ASN A 1 160 ? -5.416 -18.634 19.198 1.00 69.69 160 ASN A CA 1
ATOM 1274 C C . ASN A 1 160 ? -6.432 -17.726 19.910 1.00 69.69 160 ASN A C 1
ATOM 1276 O O . ASN A 1 160 ? -6.418 -17.690 21.139 1.00 69.69 160 ASN A O 1
ATOM 1280 N N . ILE A 1 161 ? -7.275 -16.982 19.185 1.00 67.69 161 ILE A N 1
ATOM 1281 C CA . ILE A 1 161 ? -8.334 -16.144 19.766 1.00 67.69 161 ILE A CA 1
ATOM 1282 C C . ILE A 1 161 ? -9.674 -16.872 19.576 1.00 67.69 161 ILE A C 1
ATOM 1284 O O . ILE A 1 161 ? -10.242 -16.828 18.483 1.00 67.69 161 ILE A O 1
ATOM 1288 N N . PRO A 1 162 ? -10.186 -17.592 20.597 1.00 64.50 162 PRO A N 1
ATOM 1289 C CA . PRO A 1 162 ? -11.445 -18.319 20.483 1.00 64.50 162 PRO A CA 1
ATOM 1290 C C . PRO A 1 162 ? -12.600 -17.342 20.264 1.00 64.50 162 PRO A C 1
ATOM 1292 O O . PRO A 1 162 ? -12.703 -16.340 20.966 1.00 64.50 162 PRO A O 1
ATOM 1295 N N . GLY A 1 163 ? -13.481 -17.648 19.312 1.00 66.56 163 GLY A N 1
ATOM 1296 C CA . GLY A 1 163 ? -14.643 -16.818 18.984 1.00 66.56 163 GLY A CA 1
ATOM 1297 C C . GLY A 1 163 ? -14.304 -15.648 18.066 1.00 66.56 163 GLY A C 1
ATOM 1298 O O . GLY A 1 163 ? -14.973 -15.495 17.050 1.00 66.56 163 GLY A O 1
ATOM 1299 N N . GLY A 1 164 ? -13.241 -14.896 18.374 1.00 72.75 164 GLY A N 1
ATOM 1300 C CA . GLY A 1 164 ? -12.913 -13.643 17.692 1.00 72.75 164 GLY A CA 1
ATOM 1301 C C . GLY A 1 164 ? -14.058 -12.622 17.762 1.00 72.75 164 GLY A C 1
ATOM 1302 O O . GLY A 1 164 ? -15.209 -12.956 18.026 1.00 72.75 164 GLY A O 1
ATOM 1303 N N . ASP A 1 165 ? -13.764 -11.361 17.476 1.00 84.75 165 ASP A N 1
ATOM 1304 C CA . ASP A 1 165 ? -14.786 -10.310 17.488 1.00 84.75 165 ASP A CA 1
ATOM 1305 C C . ASP A 1 165 ? -15.237 -9.991 16.059 1.00 84.75 165 ASP A C 1
ATOM 1307 O O . ASP A 1 165 ? -15.102 -8.865 15.581 1.00 84.75 165 ASP A O 1
ATOM 1311 N N . LYS A 1 166 ? -15.728 -11.012 15.337 1.00 85.50 166 LYS A N 1
ATOM 1312 C CA . LYS A 1 166 ? -16.088 -10.876 13.914 1.00 85.50 166 LYS A CA 1
ATOM 1313 C C . LYS A 1 166 ? -17.121 -9.770 13.690 1.00 85.50 166 LYS A C 1
ATOM 1315 O O . LYS A 1 166 ? -16.950 -8.971 12.784 1.00 85.50 166 LYS A O 1
ATOM 1320 N N . GLU A 1 167 ? -18.159 -9.710 14.518 1.00 88.62 167 GLU A N 1
ATOM 1321 C CA . GLU A 1 167 ? -19.220 -8.699 14.403 1.00 88.62 167 GLU A CA 1
ATOM 1322 C C . GLU A 1 167 ? -18.657 -7.278 14.559 1.00 88.62 167 GLU A C 1
ATOM 1324 O O . GLU A 1 167 ? -18.971 -6.402 13.760 1.00 88.62 167 GLU A O 1
ATOM 1329 N N . ILE A 1 168 ? -17.743 -7.076 15.515 1.00 89.38 168 ILE A N 1
ATOM 1330 C CA . ILE A 1 168 ? -17.058 -5.791 15.723 1.00 89.38 168 ILE A CA 1
ATOM 1331 C C . ILE A 1 168 ? -16.173 -5.451 14.517 1.00 89.38 168 ILE A C 1
ATOM 1333 O O . ILE A 1 168 ? -16.146 -4.306 14.070 1.00 89.38 168 ILE A O 1
ATOM 1337 N N . ALA A 1 169 ? -15.457 -6.437 13.970 1.00 88.75 169 ALA A N 1
ATOM 1338 C CA . ALA A 1 169 ? -14.636 -6.242 12.780 1.00 88.75 169 ALA A CA 1
ATOM 1339 C C . ALA A 1 169 ? -15.490 -5.869 11.557 1.00 88.75 169 ALA A C 1
ATOM 1341 O O . ALA A 1 169 ? -15.158 -4.920 10.850 1.00 88.75 169 ALA A O 1
ATOM 1342 N N . ASP A 1 170 ? -16.601 -6.574 11.335 1.00 91.56 170 ASP A N 1
ATOM 1343 C CA . ASP A 1 170 ? -17.542 -6.324 10.242 1.00 91.56 170 ASP A CA 1
ATOM 1344 C C . ASP A 1 170 ? -18.128 -4.900 10.340 1.00 91.56 170 ASP A C 1
ATOM 1346 O O . ASP A 1 170 ? -18.124 -4.155 9.355 1.00 91.56 170 ASP A O 1
ATOM 1350 N N . GLU A 1 171 ? -18.561 -4.481 11.536 1.00 92.94 171 GLU A N 1
ATOM 1351 C CA . GLU A 1 171 ? -19.030 -3.113 11.799 1.00 92.94 171 GLU A CA 1
ATOM 1352 C C . GLU A 1 171 ? -17.949 -2.067 11.505 1.00 92.94 171 GLU A C 1
ATOM 1354 O O . GLU A 1 171 ? -18.221 -1.053 10.854 1.00 92.94 171 GLU A O 1
ATOM 1359 N N . GLU A 1 172 ? -16.714 -2.316 11.940 1.00 92.50 172 GLU A N 1
ATOM 1360 C CA . GLU A 1 172 ? -15.595 -1.406 11.714 1.00 92.50 172 GLU A CA 1
ATOM 1361 C C . GLU A 1 172 ? -15.237 -1.314 10.220 1.00 92.50 172 GLU A C 1
ATOM 1363 O O . GLU A 1 172 ? -14.982 -0.218 9.719 1.00 92.50 172 GLU A O 1
ATOM 1368 N N . PHE A 1 173 ? -15.290 -2.409 9.458 1.00 93.44 173 PHE A N 1
ATOM 1369 C CA . PHE A 1 173 ? -15.067 -2.375 8.009 1.00 93.44 173 PHE A CA 1
ATOM 1370 C C . PHE A 1 173 ? -16.127 -1.562 7.275 1.00 93.44 173 PHE A C 1
ATOM 1372 O O . PHE A 1 173 ? -15.782 -0.678 6.486 1.00 93.44 173 PHE A O 1
ATOM 1379 N N . VAL A 1 174 ? -17.405 -1.810 7.567 1.00 94.56 174 VAL A N 1
ATOM 1380 C CA . VAL A 1 174 ? -18.520 -1.083 6.944 1.00 94.56 174 VAL A CA 1
ATOM 1381 C C . VAL A 1 174 ? -18.451 0.404 7.285 1.00 94.56 174 VAL A C 1
ATOM 1383 O O . VAL A 1 174 ? -18.579 1.252 6.399 1.00 94.56 174 VAL A O 1
ATOM 1386 N N . LYS A 1 175 ? -18.175 0.738 8.551 1.00 95.44 175 LYS A N 1
ATOM 1387 C CA . LYS A 1 175 ? -17.981 2.120 9.014 1.00 95.44 175 LYS A CA 1
ATOM 1388 C C . LYS A 1 175 ? -16.848 2.830 8.270 1.00 95.44 175 LYS A C 1
ATOM 1390 O O . LYS A 1 175 ? -16.975 4.013 7.966 1.00 95.44 175 LYS A O 1
ATOM 1395 N N . ASN A 1 176 ? -15.780 2.109 7.934 1.00 95.12 176 ASN A N 1
ATOM 1396 C CA . ASN A 1 176 ? -14.654 2.624 7.154 1.00 95.12 176 ASN A CA 1
ATOM 1397 C C . ASN A 1 176 ? -14.830 2.443 5.640 1.00 95.12 176 ASN A C 1
ATOM 1399 O O . ASN A 1 176 ? -13.870 2.596 4.893 1.00 95.12 176 ASN A O 1
ATOM 1403 N N . GLY A 1 177 ? -16.044 2.144 5.169 1.00 93.00 177 GLY A N 1
ATOM 1404 C CA . GLY A 1 177 ? -16.378 2.178 3.753 1.00 93.00 177 GLY A CA 1
ATOM 1405 C C . GLY A 1 177 ? -16.027 0.933 2.942 1.00 93.00 177 GLY A C 1
ATOM 1406 O O . GLY A 1 177 ? -16.004 1.005 1.712 1.00 93.00 177 GLY A O 1
ATOM 1407 N N . TRP A 1 178 ? -15.767 -0.189 3.600 1.00 94.00 178 TRP A N 1
ATOM 1408 C CA . TRP A 1 178 ? -15.520 -1.463 2.938 1.00 94.00 178 TRP A CA 1
ATOM 1409 C C . TRP A 1 178 ? -16.811 -2.264 2.793 1.00 94.00 178 TRP A C 1
ATOM 1411 O O . TRP A 1 178 ? -17.662 -2.278 3.682 1.00 94.00 178 TRP A O 1
ATOM 1421 N N . GLU A 1 179 ? -16.944 -2.946 1.660 1.00 92.56 179 GLU A N 1
ATOM 1422 C CA . GLU A 1 179 ? -18.026 -3.897 1.422 1.00 92.56 179 GLU A CA 1
ATOM 1423 C C . GLU A 1 179 ? -17.556 -5.296 1.819 1.00 92.56 179 GLU A C 1
ATOM 1425 O O . GLU A 1 179 ? -16.484 -5.745 1.407 1.00 92.56 179 GLU A O 1
ATOM 1430 N N . LEU A 1 180 ? -18.360 -5.974 2.634 1.00 87.56 180 LEU A N 1
ATOM 1431 C CA . LEU A 1 180 ? -18.104 -7.347 3.052 1.00 87.56 180 LEU A CA 1
ATOM 1432 C C . LEU A 1 180 ? -18.706 -8.307 2.021 1.00 87.56 180 LEU A C 1
ATOM 1434 O O . LEU A 1 180 ? -19.861 -8.145 1.621 1.00 87.56 180 LEU A O 1
ATOM 1438 N N . THR A 1 181 ? -17.920 -9.294 1.599 1.00 75.25 181 THR A N 1
ATOM 1439 C CA . THR A 1 181 ? -18.298 -10.322 0.613 1.00 75.25 181 THR A CA 1
ATOM 1440 C C . THR A 1 181 ? -18.457 -11.692 1.239 1.00 75.25 181 THR A C 1
ATOM 1442 O O . THR A 1 181 ? -17.590 -12.038 2.074 1.00 75.25 181 THR A O 1
#

Radius of gyration: 17.18 Å; chains: 1; bounding box: 43×31×49 Å

Organism: NCBI:txid1486917